Protein AF-A0A3D4XEK5-F1 (afdb_monomer_lite)

Sequence (107 aa):
DKESEYRLFRTALGRTFYERLIRDEGRDVMEERQYLDIDGTKSVVENGMTHVVATGGGSYDLPFVCGEDVRIIIKNYISYHKETGQAYVADFRLAGFEGEEAGYDAI

Foldseek 3Di:
DLQKDWDWDDPDPPGDIDIDIDGNPPWDKDKDKAFDQFDVVPWDDDPQKIWGAGPVGDTDIGNHDDDRRKIWIKIFTWDADPVPRDIDRPDIDGQAMDHPRRPDDRD

Radius of gyration: 16.8 Å; chains: 1; bounding box: 36×30×40 Å

pLDDT: mean 84.84, std 12.62, range [38.53, 96.75]

Structure (mmCIF, N/CA/C/O backbone):
data_AF-A0A3D4XEK5-F1
#
_entry.id   AF-A0A3D4XEK5-F1
#
loop_
_atom_site.group_PDB
_atom_site.id
_atom_site.type_symbol
_atom_site.label_atom_id
_atom_site.label_alt_id
_atom_site.label_comp_id
_atom_site.label_asym_id
_atom_site.label_entity_id
_atom_site.label_seq_id
_atom_site.pdbx_PDB_ins_code
_atom_site.Cartn_x
_atom_site.Cartn_y
_atom_site.Cartn_z
_atom_site.occupancy
_atom_site.B_iso_or_equiv
_atom_site.auth_seq_id
_atom_site.auth_comp_id
_atom_site.auth_asym_id
_atom_site.auth_atom_id
_atom_site.pdbx_PDB_model_num
ATOM 1 N N . ASP A 1 1 ? -5.530 -17.414 3.780 1.00 55.44 1 ASP A N 1
ATOM 2 C CA . ASP A 1 1 ? -6.982 -17.174 3.718 1.00 55.44 1 ASP A CA 1
ATOM 3 C C . ASP A 1 1 ? -7.170 -15.761 3.171 1.00 55.44 1 ASP A C 1
ATOM 5 O O . ASP A 1 1 ? -6.356 -14.909 3.509 1.00 55.44 1 ASP A O 1
ATOM 9 N N . LYS A 1 2 ? -8.115 -15.541 2.249 1.00 63.59 2 LYS A N 1
ATOM 10 C CA . LYS A 1 2 ? -8.276 -14.249 1.545 1.00 63.59 2 LYS A CA 1
ATOM 11 C C . LYS A 1 2 ? -8.726 -13.128 2.486 1.00 63.59 2 LYS A C 1
ATOM 13 O O . LYS A 1 2 ? -8.379 -11.967 2.301 1.00 63.59 2 LYS A O 1
ATOM 18 N N . GLU A 1 3 ? -9.408 -13.515 3.556 1.00 69.44 3 GLU A N 1
ATOM 19 C CA . GLU A 1 3 ? -9.915 -12.619 4.593 1.00 69.44 3 GLU A CA 1
ATOM 20 C C . GLU A 1 3 ? -8.894 -12.358 5.707 1.00 69.44 3 GLU A C 1
ATOM 22 O O . GLU A 1 3 ? -9.234 -11.772 6.736 1.00 69.44 3 GLU A O 1
ATOM 27 N N . SER A 1 4 ? -7.646 -12.817 5.543 1.00 69.31 4 SER A N 1
ATOM 28 C CA . SER A 1 4 ? -6.617 -12.739 6.579 1.00 69.31 4 SER A CA 1
ATOM 29 C C . SER A 1 4 ? -5.315 -12.121 6.082 1.00 69.31 4 SER A C 1
ATOM 31 O O . SER A 1 4 ? -4.813 -12.497 5.026 1.00 69.31 4 SER A O 1
ATOM 33 N N . GLU A 1 5 ? -4.718 -11.249 6.889 1.00 76.25 5 GLU A N 1
ATOM 34 C CA . GLU A 1 5 ? -3.390 -10.680 6.646 1.00 76.25 5 GLU A CA 1
ATOM 35 C C . GLU A 1 5 ? -2.387 -11.215 7.666 1.00 76.25 5 GLU A C 1
ATOM 37 O O . GLU A 1 5 ? -2.658 -11.189 8.869 1.00 76.25 5 GLU A O 1
ATOM 42 N N . TYR A 1 6 ? -1.210 -11.625 7.187 1.00 78.38 6 TYR A N 1
ATOM 43 C CA . TYR A 1 6 ? -0.029 -11.851 8.014 1.00 78.38 6 TYR A CA 1
ATOM 44 C C . TYR A 1 6 ? 0.959 -10.696 7.843 1.00 78.38 6 TYR A C 1
ATOM 46 O O . TYR A 1 6 ? 1.402 -10.412 6.731 1.00 78.38 6 TYR A O 1
ATOM 54 N N . ARG A 1 7 ? 1.340 -10.060 8.951 1.00 80.00 7 ARG A N 1
ATOM 55 C CA . ARG A 1 7 ? 2.285 -8.943 8.968 1.00 80.00 7 ARG A CA 1
ATOM 56 C C . ARG A 1 7 ? 3.463 -9.268 9.871 1.00 80.00 7 ARG A C 1
ATOM 58 O O . ARG A 1 7 ? 3.267 -9.478 11.064 1.00 80.00 7 ARG A O 1
ATOM 65 N N . LEU A 1 8 ? 4.678 -9.229 9.323 1.00 80.31 8 LEU A N 1
ATOM 66 C CA . LEU A 1 8 ? 5.933 -9.299 10.074 1.00 80.31 8 LEU A CA 1
ATOM 67 C C . LEU A 1 8 ? 6.611 -7.928 10.029 1.00 80.31 8 LEU A C 1
ATOM 69 O O . LEU A 1 8 ? 6.972 -7.442 8.961 1.00 80.31 8 LEU A O 1
ATOM 73 N N . PHE A 1 9 ? 6.769 -7.276 11.175 1.00 82.19 9 PHE A N 1
ATOM 74 C CA . PHE A 1 9 ? 7.303 -5.917 11.235 1.00 82.19 9 PHE A CA 1
ATOM 75 C C . PHE A 1 9 ? 8.103 -5.678 12.512 1.00 82.19 9 PHE A C 1
ATOM 77 O O . PHE A 1 9 ? 8.015 -6.426 13.478 1.00 82.19 9 PHE A O 1
ATOM 84 N N . ARG A 1 10 ? 8.889 -4.604 12.541 1.00 82.69 10 ARG A N 1
ATOM 85 C CA . ARG A 1 10 ? 9.523 -4.090 13.761 1.00 82.69 10 A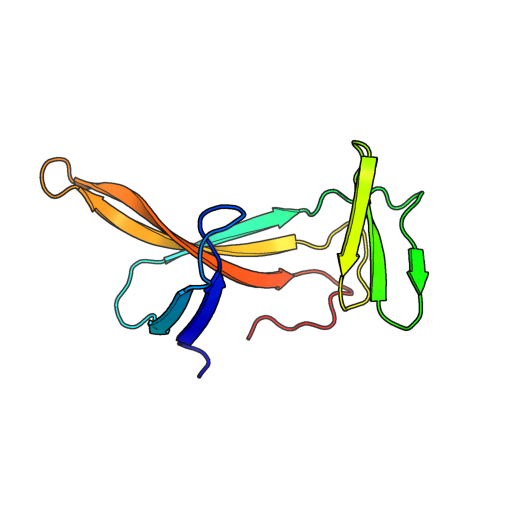RG A CA 1
ATOM 86 C C . ARG A 1 10 ? 9.252 -2.598 13.850 1.00 82.69 10 ARG A C 1
ATOM 88 O O . ARG A 1 10 ? 9.284 -1.908 12.837 1.00 82.69 10 ARG A O 1
ATOM 95 N N . THR A 1 11 ? 8.983 -2.102 15.049 1.00 76.56 11 THR A N 1
ATOM 96 C CA . THR A 1 11 ? 8.607 -0.695 15.262 1.00 76.56 11 THR A CA 1
ATOM 97 C C . THR A 1 11 ? 9.788 0.265 15.149 1.00 76.56 11 THR A C 1
ATOM 99 O O . THR A 1 11 ? 9.607 1.422 14.791 1.00 76.56 11 THR A O 1
ATOM 102 N N . ALA A 1 12 ? 11.001 -0.206 15.441 1.00 80.62 12 ALA A N 1
ATOM 103 C CA . ALA A 1 12 ? 12.229 0.566 15.313 1.00 80.62 12 ALA A CA 1
ATOM 104 C C . ALA A 1 12 ? 13.420 -0.347 14.993 1.00 80.62 12 ALA A C 1
ATOM 106 O O . ALA A 1 12 ? 13.412 -1.546 15.298 1.00 80.62 12 ALA A O 1
ATOM 107 N N . LEU A 1 13 ? 14.469 0.235 14.408 1.00 81.25 13 LEU A N 1
ATOM 108 C CA . LEU A 1 13 ? 15.755 -0.439 14.239 1.00 81.25 13 LEU A CA 1
ATOM 109 C C . LEU A 1 13 ? 16.286 -0.870 15.618 1.00 81.25 13 LEU A C 1
ATOM 111 O O . LEU A 1 13 ? 16.327 -0.073 16.551 1.00 81.25 13 LEU A O 1
ATOM 115 N N . GLY A 1 14 ? 16.642 -2.149 15.757 1.00 82.44 14 GLY A N 1
ATOM 116 C CA . GLY A 1 14 ? 17.104 -2.737 17.023 1.00 82.44 14 GLY A CA 1
ATOM 117 C C . GLY A 1 14 ? 16.008 -3.334 17.917 1.00 82.44 14 GLY A C 1
ATOM 118 O O . GLY A 1 14 ? 16.325 -3.893 18.963 1.00 82.44 14 GLY A O 1
ATOM 119 N N . ARG A 1 15 ? 14.729 -3.263 17.524 1.00 84.25 15 ARG A N 1
ATOM 120 C CA . ARG A 1 15 ? 13.648 -4.018 18.182 1.00 84.25 15 ARG A CA 1
ATOM 121 C C . ARG A 1 15 ? 13.464 -5.387 17.529 1.00 84.25 15 ARG A C 1
ATOM 123 O O . ARG A 1 15 ? 13.710 -5.545 16.331 1.00 84.25 15 ARG A O 1
ATOM 130 N N . THR A 1 16 ? 13.013 -6.356 18.324 1.00 90.62 16 THR A N 1
ATOM 131 C CA . THR A 1 16 ? 12.600 -7.677 17.838 1.00 90.62 16 THR A CA 1
ATOM 132 C C . THR A 1 16 ? 11.458 -7.530 16.837 1.00 90.62 16 THR A C 1
ATOM 134 O O . THR A 1 16 ? 10.660 -6.594 16.924 1.00 90.62 16 THR A O 1
ATOM 137 N N . PHE A 1 17 ? 11.395 -8.447 15.877 1.00 86.50 17 PHE A N 1
ATOM 138 C CA . PHE A 1 17 ? 10.247 -8.553 14.992 1.00 86.50 17 PHE A CA 1
ATOM 139 C C . PHE A 1 17 ? 9.002 -8.982 15.771 1.00 86.50 17 PHE A C 1
ATOM 141 O O . PHE A 1 17 ? 9.073 -9.768 16.714 1.00 86.50 17 PHE A O 1
ATOM 148 N N . TYR A 1 18 ? 7.868 -8.461 15.335 1.00 83.50 18 TYR A N 1
ATOM 149 C CA . TYR A 1 18 ? 6.539 -8.832 15.768 1.00 83.50 18 TYR A CA 1
ATOM 150 C C . TYR A 1 18 ? 5.802 -9.377 14.560 1.00 83.50 18 TYR A C 1
ATOM 152 O O . TYR A 1 18 ? 5.862 -8.794 13.474 1.00 83.50 18 TYR A O 1
ATOM 160 N N . GLU A 1 19 ? 5.102 -10.480 14.765 1.00 85.44 19 GLU A N 1
ATOM 161 C CA . GLU A 1 19 ? 4.152 -10.989 13.795 1.00 85.44 19 GLU A CA 1
ATOM 162 C C . GLU A 1 19 ? 2.723 -10.738 14.263 1.00 85.44 19 GLU A C 1
ATOM 164 O O . GLU A 1 19 ? 2.434 -10.682 15.462 1.00 85.44 19 GLU A O 1
ATOM 169 N N . ARG A 1 20 ? 1.818 -10.576 13.304 1.00 81.94 20 ARG A N 1
ATOM 170 C CA . ARG A 1 20 ? 0.389 -10.431 13.555 1.00 81.94 20 ARG A CA 1
ATOM 171 C C . ARG A 1 20 ? -0.388 -11.112 12.438 1.00 81.94 20 ARG A C 1
ATOM 173 O O . ARG A 1 20 ? -0.091 -10.884 11.271 1.00 81.94 20 ARG A O 1
ATOM 180 N N . LEU A 1 21 ? -1.395 -11.900 12.811 1.00 82.12 21 LEU A N 1
ATOM 181 C CA . LEU A 1 21 ? -2.402 -12.454 11.907 1.00 82.12 21 LEU A CA 1
ATOM 182 C C . LEU A 1 21 ? -3.761 -11.847 12.271 1.00 82.12 21 LEU A C 1
ATOM 184 O O . LEU A 1 21 ? -4.183 -11.953 13.423 1.00 82.12 21 LE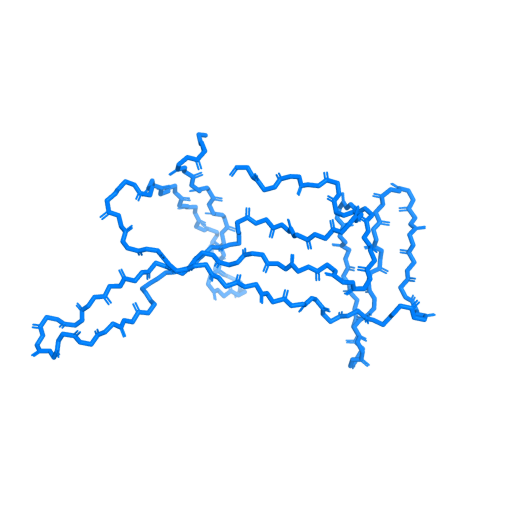U A O 1
ATOM 188 N N . ILE A 1 22 ? -4.437 -11.205 11.321 1.00 77.62 22 ILE A N 1
ATOM 189 C CA . ILE A 1 22 ? -5.747 -10.571 11.550 1.00 77.62 22 ILE A CA 1
ATOM 190 C C . ILE A 1 22 ? -6.732 -11.054 10.501 1.00 77.62 22 ILE A C 1
ATOM 192 O O . ILE A 1 22 ? -6.356 -11.167 9.339 1.00 77.62 22 ILE A O 1
ATOM 196 N N . ARG A 1 23 ? -7.984 -11.280 10.906 1.00 79.12 23 ARG A N 1
ATOM 197 C CA . ARG A 1 23 ? -9.113 -11.500 9.997 1.00 79.12 23 ARG A CA 1
ATOM 198 C C . ARG A 1 23 ? -9.969 -10.245 9.858 1.00 79.12 23 ARG A C 1
ATOM 200 O O . ARG A 1 23 ? -10.093 -9.468 10.804 1.00 79.12 23 ARG A O 1
ATOM 207 N N . ASP A 1 24 ? -10.568 -10.057 8.693 1.00 72.62 24 ASP A N 1
ATOM 208 C CA . ASP A 1 24 ? -11.324 -8.843 8.358 1.00 72.62 24 ASP A CA 1
ATOM 209 C C . ASP A 1 24 ? -12.804 -8.866 8.731 1.00 72.62 24 ASP A C 1
ATOM 211 O O . ASP A 1 24 ? -13.488 -7.859 8.568 1.00 72.62 24 ASP A O 1
ATOM 215 N N . GLU A 1 25 ? -13.286 -9.977 9.281 1.00 78.31 25 GLU A N 1
ATOM 216 C CA . GLU A 1 25 ? -14.698 -10.197 9.584 1.00 78.31 25 GLU A CA 1
ATOM 217 C C . GLU A 1 25 ? -15.314 -9.049 10.412 1.00 78.31 25 GLU A C 1
ATOM 219 O O . GLU A 1 25 ? -14.950 -8.814 11.566 1.00 78.31 25 GLU A O 1
ATOM 224 N N . GLY A 1 26 ? -16.276 -8.340 9.808 1.00 75.19 26 GLY A N 1
ATOM 225 C CA . GLY A 1 26 ? -17.114 -7.340 10.477 1.00 75.19 26 GLY A CA 1
ATOM 226 C C . GLY A 1 26 ? -16.463 -5.978 10.744 1.00 75.19 26 GLY A C 1
ATOM 227 O O . GLY A 1 26 ? -16.991 -5.226 11.562 1.00 75.19 26 GLY A O 1
ATOM 228 N N . ARG A 1 27 ? -15.334 -5.652 10.100 1.00 82.81 27 ARG A N 1
ATOM 229 C CA . ARG A 1 27 ? -14.689 -4.332 10.219 1.00 82.81 27 ARG A CA 1
ATOM 230 C C . ARG A 1 27 ? -15.080 -3.411 9.065 1.00 82.81 27 ARG A C 1
ATOM 232 O O . ARG A 1 27 ? -15.142 -3.851 7.921 1.00 82.81 27 ARG A O 1
ATOM 239 N N . ASP A 1 28 ? -15.269 -2.127 9.362 1.00 89.75 28 ASP A N 1
ATOM 240 C CA . ASP A 1 28 ? -15.446 -1.103 8.332 1.00 89.75 28 ASP A CA 1
ATOM 241 C C . ASP A 1 28 ? -14.104 -0.843 7.641 1.00 89.75 28 ASP A C 1
ATOM 243 O O . ASP A 1 28 ? -13.087 -0.596 8.298 1.00 89.75 28 ASP A O 1
ATOM 247 N N . VAL A 1 29 ? -14.087 -0.921 6.310 1.00 90.25 29 VAL A N 1
ATOM 248 C CA . VAL A 1 29 ? -12.869 -0.790 5.502 1.00 90.25 29 VAL A CA 1
ATOM 249 C C . VAL A 1 29 ? -13.088 0.228 4.393 1.00 90.25 29 VAL A C 1
ATOM 251 O O . VAL A 1 29 ? -14.108 0.212 3.708 1.00 90.25 29 VAL A O 1
ATOM 254 N N . MET A 1 30 ? -12.096 1.091 4.199 1.00 93.31 30 MET A N 1
ATOM 255 C CA . MET A 1 30 ? -12.008 2.013 3.074 1.00 93.31 30 MET A CA 1
ATOM 256 C C . MET A 1 30 ? -10.769 1.678 2.244 1.00 93.31 30 MET A C 1
ATOM 258 O O . MET A 1 30 ? -9.660 1.623 2.775 1.00 93.31 30 MET A O 1
ATOM 262 N N . GLU A 1 31 ? -10.947 1.474 0.942 1.00 93.81 31 GLU A N 1
ATOM 263 C CA . GLU A 1 31 ? -9.834 1.260 0.017 1.00 93.81 31 GLU A CA 1
ATOM 264 C C . GLU A 1 31 ? -9.338 2.574 -0.576 1.00 93.81 31 GLU A C 1
ATOM 266 O O . GLU A 1 31 ? -10.113 3.385 -1.080 1.00 93.81 31 GLU A O 1
ATOM 271 N N . GLU A 1 32 ? -8.025 2.742 -0.566 1.00 95.19 32 GLU A N 1
ATOM 272 C CA . GLU A 1 32 ? -7.317 3.850 -1.186 1.00 95.19 32 GLU A CA 1
ATOM 273 C C . GLU A 1 32 ? -6.338 3.308 -2.233 1.00 95.19 32 GLU A C 1
ATOM 275 O O . GLU A 1 32 ? -5.721 2.261 -2.037 1.00 95.19 32 GLU A O 1
ATOM 280 N N . ARG A 1 33 ? -6.207 4.013 -3.361 1.00 95.31 33 ARG A N 1
ATOM 281 C CA . ARG A 1 33 ? -5.265 3.689 -4.440 1.00 95.31 33 ARG A CA 1
ATOM 282 C C . ARG A 1 33 ? -4.259 4.823 -4.549 1.00 95.31 33 ARG A C 1
ATOM 284 O O . ARG A 1 33 ? -4.661 5.960 -4.787 1.00 95.31 33 ARG A O 1
ATOM 291 N N . GLN A 1 34 ? -2.977 4.517 -4.395 1.00 94.94 34 GLN A N 1
ATOM 292 C CA . GLN A 1 34 ? -1.901 5.503 -4.510 1.00 94.94 34 GLN A CA 1
ATOM 293 C C . GLN A 1 34 ? -0.928 5.098 -5.610 1.00 94.94 34 GLN A C 1
ATOM 295 O O . GLN A 1 34 ? -0.514 3.944 -5.658 1.00 94.94 34 GLN A O 1
ATOM 300 N N . TYR A 1 35 ? -0.556 6.036 -6.479 1.00 93.25 35 TYR A N 1
ATOM 301 C CA . TYR A 1 35 ? 0.488 5.806 -7.478 1.00 93.25 35 TYR A CA 1
ATOM 302 C C . TYR A 1 35 ? 1.846 5.637 -6.805 1.00 93.25 35 TYR A C 1
ATOM 304 O O . TYR A 1 35 ? 2.144 6.313 -5.816 1.00 93.25 35 TYR A O 1
ATOM 312 N N . LEU A 1 36 ? 2.662 4.738 -7.348 1.00 91.62 36 LEU A N 1
ATOM 313 C CA . LEU A 1 36 ? 4.059 4.649 -6.952 1.00 91.62 36 LEU A CA 1
ATOM 314 C C . LEU A 1 36 ? 4.853 5.808 -7.565 1.00 91.62 36 LEU A C 1
ATOM 316 O O . LEU A 1 36 ? 4.608 6.221 -8.694 1.00 91.62 36 LEU A O 1
ATOM 320 N N . ASP A 1 37 ? 5.824 6.322 -6.814 1.00 92.25 37 ASP A N 1
ATOM 321 C CA . ASP A 1 37 ? 6.784 7.292 -7.336 1.00 92.25 37 ASP A CA 1
ATOM 322 C C . ASP A 1 37 ? 7.816 6.550 -8.197 1.00 92.25 37 ASP A C 1
ATOM 324 O O . ASP A 1 37 ? 8.687 5.847 -7.668 1.00 92.25 37 ASP A O 1
ATOM 328 N N . ILE A 1 38 ? 7.658 6.657 -9.517 1.00 92.25 38 ILE A N 1
ATOM 329 C CA . ILE A 1 38 ? 8.468 5.983 -10.534 1.00 92.25 38 ILE A CA 1
ATOM 330 C C . ILE A 1 38 ? 8.962 7.030 -11.534 1.00 92.25 38 ILE A C 1
ATOM 332 O O . ILE A 1 38 ? 8.176 7.738 -12.157 1.00 92.25 38 ILE A O 1
ATOM 336 N N . ASP A 1 39 ? 10.276 7.097 -11.725 1.00 92.50 39 ASP A N 1
ATOM 337 C CA . ASP A 1 39 ? 10.910 7.770 -12.855 1.00 92.50 39 ASP A CA 1
ATOM 338 C C . ASP A 1 39 ? 11.088 6.745 -13.984 1.00 92.50 39 ASP A C 1
ATOM 340 O O . ASP A 1 39 ? 12.063 5.980 -13.991 1.00 92.50 39 ASP A O 1
ATOM 344 N N . GLY A 1 40 ? 10.152 6.680 -14.936 1.00 86.62 40 GLY A N 1
ATOM 345 C CA . GLY A 1 40 ? 10.220 5.707 -16.031 1.00 86.62 40 GLY A CA 1
ATOM 346 C C . GLY A 1 40 ? 11.306 5.996 -17.063 1.00 86.62 40 GLY A C 1
ATOM 347 O O . GLY A 1 40 ? 11.544 5.170 -17.939 1.00 86.62 40 GLY A O 1
ATOM 348 N N . THR A 1 41 ? 12.041 7.110 -16.945 1.00 90.69 41 THR A N 1
ATOM 349 C CA . THR A 1 41 ? 13.250 7.326 -17.758 1.00 90.69 41 THR A CA 1
ATOM 350 C C . THR A 1 41 ? 14.477 6.608 -17.195 1.00 90.69 41 THR A C 1
ATOM 352 O O . THR A 1 41 ? 15.445 6.388 -17.925 1.00 90.69 41 THR A O 1
ATOM 355 N N . LYS A 1 42 ? 14.453 6.252 -15.903 1.00 91.38 42 LYS A N 1
ATOM 356 C CA . LYS A 1 42 ? 15.577 5.621 -15.191 1.00 91.38 42 LYS A CA 1
ATOM 357 C C . LYS A 1 42 ? 15.274 4.223 -14.668 1.00 91.38 42 LYS A C 1
ATOM 359 O O . LYS A 1 42 ? 16.209 3.474 -14.398 1.00 91.38 42 LYS A O 1
ATOM 364 N N . SER A 1 43 ? 14.001 3.893 -14.487 1.00 90.62 43 SER A N 1
ATOM 365 C CA . SER A 1 43 ? 13.570 2.580 -14.012 1.00 90.62 43 SER A CA 1
ATOM 366 C C . SER A 1 43 ? 13.728 1.537 -15.119 1.00 90.62 43 SER A C 1
ATOM 368 O O . SER A 1 43 ? 13.501 1.831 -16.292 1.00 90.62 43 SER A O 1
ATOM 370 N N . VAL A 1 44 ? 14.138 0.321 -14.757 1.00 93.12 44 VAL A N 1
ATOM 371 C CA . VAL A 1 44 ? 14.423 -0.754 -15.719 1.00 93.12 44 VAL A CA 1
ATOM 372 C C . VAL A 1 44 ? 13.755 -2.056 -15.310 1.00 93.12 44 VAL A C 1
ATOM 374 O O . VAL A 1 44 ? 13.623 -2.362 -14.127 1.00 93.12 44 VAL A O 1
ATOM 377 N N . VAL A 1 45 ? 13.353 -2.841 -16.305 1.00 90.69 45 VAL A N 1
ATOM 378 C CA . VAL A 1 45 ? 12.832 -4.193 -16.100 1.00 90.69 45 VAL A CA 1
ATOM 379 C C . VAL A 1 45 ? 13.948 -5.190 -16.379 1.00 90.69 45 VAL A C 1
ATOM 381 O O . VAL A 1 45 ? 14.454 -5.266 -17.499 1.00 90.69 45 VAL A O 1
ATOM 384 N N . GLU A 1 46 ? 14.314 -5.982 -15.375 1.00 88.69 46 GLU A N 1
ATOM 385 C CA . GLU A 1 46 ? 15.342 -7.015 -15.482 1.00 88.69 46 GLU A CA 1
ATOM 386 C C . GLU A 1 46 ? 14.875 -8.300 -14.793 1.00 88.69 46 GLU A C 1
ATOM 388 O O . GLU A 1 46 ? 14.374 -8.286 -13.672 1.00 88.69 46 GLU A O 1
ATOM 393 N N . ASN A 1 47 ? 15.040 -9.444 -15.465 1.00 87.94 47 ASN A N 1
ATOM 394 C CA . ASN A 1 47 ? 14.694 -10.769 -14.928 1.00 87.94 47 ASN A CA 1
ATOM 395 C C . ASN A 1 47 ? 13.246 -10.895 -14.397 1.00 87.94 47 ASN A C 1
ATOM 397 O O . ASN A 1 47 ? 13.000 -11.621 -13.437 1.00 87.94 47 ASN A O 1
ATOM 401 N N . GLY A 1 48 ? 12.282 -10.201 -15.017 1.00 85.75 48 GLY A N 1
ATOM 402 C CA . GLY A 1 48 ? 10.871 -10.229 -14.604 1.00 85.75 48 GLY A CA 1
ATOM 403 C C . GLY A 1 48 ? 10.547 -9.393 -13.359 1.00 85.75 48 GLY A C 1
ATOM 404 O O . GLY A 1 48 ? 9.441 -9.491 -12.835 1.00 85.75 48 GLY A O 1
ATOM 405 N N . MET A 1 49 ? 11.493 -8.575 -12.897 1.00 88.56 49 MET A N 1
ATOM 406 C CA . MET A 1 49 ? 11.334 -7.620 -11.802 1.00 88.56 49 MET A CA 1
ATOM 407 C C . MET A 1 49 ? 11.516 -6.198 -12.329 1.00 88.56 49 MET A C 1
ATOM 409 O O . MET A 1 49 ? 12.222 -5.984 -13.317 1.00 88.56 49 MET A O 1
ATOM 413 N N . THR A 1 50 ? 10.913 -5.225 -11.652 1.00 91.12 50 THR A N 1
ATOM 414 C CA . THR A 1 50 ? 11.102 -3.804 -11.970 1.00 91.12 50 THR A CA 1
ATOM 415 C C . THR A 1 50 ? 12.031 -3.182 -10.941 1.00 91.12 50 THR A C 1
ATOM 417 O O . THR A 1 50 ? 11.682 -3.097 -9.764 1.00 91.12 50 THR A O 1
ATOM 420 N N . HIS A 1 51 ? 13.204 -2.731 -11.380 1.00 94.19 51 HIS A N 1
ATOM 421 C CA . HIS A 1 51 ? 14.071 -1.873 -10.585 1.00 94.19 51 HIS A CA 1
ATOM 422 C C . HIS A 1 51 ? 13.597 -0.431 -10.743 1.00 94.19 51 HIS A C 1
ATOM 424 O O . HIS A 1 51 ? 13.767 0.182 -11.801 1.00 94.19 51 HIS A O 1
ATOM 430 N N . VAL A 1 52 ? 12.974 0.102 -9.698 1.00 93.88 52 VAL A N 1
ATOM 431 C CA . VAL A 1 52 ? 12.393 1.439 -9.706 1.00 93.88 52 VAL A CA 1
ATOM 432 C C . VAL A 1 52 ? 13.388 2.455 -9.172 1.00 93.88 52 VAL A C 1
ATOM 434 O O . VAL A 1 52 ? 13.983 2.272 -8.110 1.00 93.88 52 VAL A O 1
ATOM 437 N N . VAL A 1 53 ? 13.492 3.578 -9.874 1.00 94.94 53 VAL A N 1
ATOM 438 C CA . VAL A 1 53 ? 14.111 4.805 -9.374 1.00 94.94 53 VAL A CA 1
ATOM 439 C C . VAL A 1 53 ? 13.000 5.809 -9.088 1.00 94.94 53 VAL A C 1
ATOM 441 O O . VAL A 1 53 ? 12.195 6.096 -9.966 1.00 94.94 53 VAL A O 1
ATOM 444 N N . ALA A 1 54 ? 12.947 6.342 -7.870 1.00 93.81 54 ALA A N 1
ATOM 445 C CA . ALA A 1 54 ? 11.974 7.370 -7.497 1.00 93.81 54 ALA A CA 1
ATOM 446 C C . ALA A 1 54 ? 12.330 8.726 -8.139 1.00 93.81 54 ALA A C 1
ATOM 448 O O . ALA A 1 54 ? 13.515 9.028 -8.329 1.00 93.81 54 ALA A O 1
ATOM 449 N N . THR A 1 55 ? 11.344 9.587 -8.423 1.00 91.94 55 THR A N 1
ATOM 450 C CA . THR A 1 55 ? 11.595 10.899 -9.061 1.00 91.94 55 THR A CA 1
ATOM 451 C C . THR A 1 55 ? 12.486 11.810 -8.210 1.00 91.94 55 THR A C 1
ATOM 453 O O . THR A 1 55 ? 13.311 12.555 -8.745 1.00 91.94 55 THR A O 1
ATOM 456 N N . GLY A 1 56 ? 12.389 11.703 -6.880 1.00 90.00 56 GLY A N 1
ATOM 457 C CA . GLY A 1 56 ? 13.252 12.399 -5.917 1.00 90.00 56 GLY A CA 1
ATOM 458 C C . GLY A 1 56 ? 14.630 11.759 -5.685 1.00 90.00 56 GLY A C 1
ATOM 459 O O . GLY A 1 56 ? 15.434 12.305 -4.927 1.00 90.00 56 GLY A O 1
ATOM 460 N N . GLY A 1 57 ? 14.919 10.624 -6.328 1.00 85.00 57 GLY A N 1
ATOM 461 C CA . GLY A 1 57 ? 16.096 9.793 -6.074 1.00 85.00 57 GLY A CA 1
ATOM 462 C C . GLY A 1 57 ? 15.865 8.714 -5.008 1.00 85.00 57 GLY A C 1
ATOM 463 O O . GLY A 1 57 ? 14.891 8.734 -4.261 1.00 85.00 57 GLY A O 1
ATOM 464 N N . GLY A 1 58 ? 16.788 7.750 -4.943 1.00 92.12 58 GLY A N 1
ATOM 465 C CA . GLY A 1 58 ? 16.580 6.479 -4.239 1.00 92.12 58 GLY A CA 1
ATOM 466 C C . GLY A 1 58 ? 15.976 5.417 -5.159 1.00 92.12 58 GLY A C 1
ATOM 467 O O . GLY A 1 58 ? 15.411 5.738 -6.206 1.00 92.12 58 GLY A O 1
ATOM 468 N N . SER A 1 59 ? 16.142 4.148 -4.796 1.00 93.06 59 SER A N 1
ATOM 469 C CA . SER A 1 59 ? 15.661 3.028 -5.600 1.00 93.06 59 SER A CA 1
ATOM 470 C C . SER A 1 59 ? 15.126 1.885 -4.749 1.00 93.06 59 SER A C 1
ATOM 472 O O . SER A 1 59 ? 15.479 1.740 -3.574 1.00 93.06 59 SER A O 1
ATOM 474 N N . TYR A 1 60 ? 14.237 1.103 -5.350 1.00 91.62 60 TYR A N 1
ATOM 475 C CA . TYR A 1 60 ? 13.631 -0.082 -4.758 1.00 91.62 60 TYR A CA 1
ATOM 476 C C . TYR A 1 60 ? 13.255 -1.091 -5.845 1.00 91.62 60 TYR A C 1
ATOM 478 O O . TYR A 1 60 ? 13.027 -0.724 -6.994 1.00 91.62 60 TYR A O 1
ATOM 486 N N . ASP A 1 61 ? 13.179 -2.365 -5.470 1.00 91.19 61 ASP A N 1
ATOM 487 C CA . ASP A 1 61 ? 12.804 -3.445 -6.380 1.00 91.19 61 ASP A CA 1
ATOM 488 C C . ASP A 1 61 ? 11.340 -3.834 -6.177 1.00 91.19 61 ASP A C 1
ATOM 490 O O . ASP A 1 61 ? 10.883 -4.030 -5.045 1.00 91.19 61 ASP A O 1
ATOM 494 N N . LEU A 1 62 ? 10.618 -3.997 -7.282 1.00 89.75 62 LEU A N 1
ATOM 495 C CA . LEU A 1 62 ? 9.304 -4.621 -7.308 1.00 89.75 62 LEU A CA 1
ATOM 496 C C . LEU A 1 62 ? 9.431 -6.039 -7.879 1.00 89.75 62 LEU A C 1
ATOM 498 O O . LEU A 1 62 ? 10.016 -6.218 -8.950 1.00 89.75 62 LEU A O 1
ATOM 502 N N . PRO A 1 63 ? 8.866 -7.061 -7.209 1.00 88.25 63 PRO A N 1
ATOM 503 C CA . PRO A 1 63 ? 9.012 -8.465 -7.600 1.00 88.25 63 PRO A CA 1
ATOM 504 C C . PRO A 1 63 ? 8.136 -8.856 -8.806 1.00 88.25 63 PRO A C 1
ATOM 506 O O . PRO A 1 63 ? 7.779 -10.020 -8.967 1.00 88.25 63 PRO A O 1
ATOM 509 N N . PHE A 1 64 ? 7.743 -7.881 -9.622 1.00 88.06 64 PHE A N 1
ATOM 510 C CA . PHE A 1 64 ? 6.932 -8.033 -10.821 1.00 88.06 64 PHE A CA 1
ATOM 511 C C . PHE A 1 64 ? 7.276 -6.917 -11.815 1.00 88.06 64 PHE A C 1
ATOM 513 O O . PHE A 1 64 ? 7.841 -5.881 -11.451 1.00 88.06 64 PHE A O 1
ATOM 520 N N . VAL A 1 65 ? 6.926 -7.137 -13.078 1.00 88.62 65 VAL A N 1
ATOM 521 C CA . VAL A 1 65 ? 7.011 -6.124 -14.135 1.00 88.62 65 VAL A CA 1
ATOM 522 C C . VAL A 1 65 ? 5.878 -5.116 -13.949 1.00 88.62 65 VAL A C 1
ATOM 524 O O . VAL A 1 65 ? 4.748 -5.521 -13.695 1.00 88.62 65 VAL A O 1
ATOM 527 N N . CYS A 1 66 ? 6.161 -3.819 -14.037 1.00 85.75 66 CYS A N 1
ATOM 528 C CA . CYS A 1 66 ? 5.129 -2.788 -14.024 1.00 85.75 66 CYS A CA 1
ATOM 529 C C . CYS A 1 66 ? 5.553 -1.526 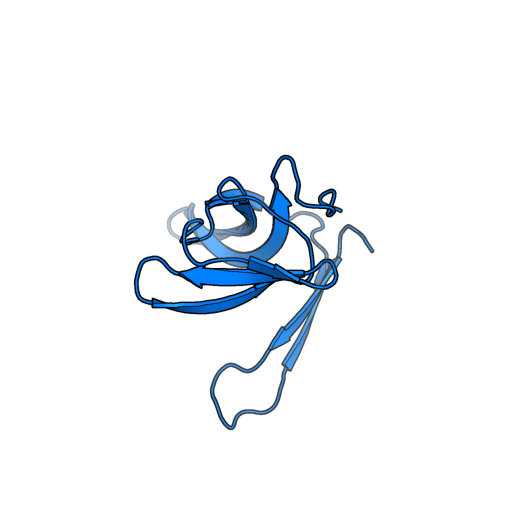-14.782 1.00 85.75 66 CYS A C 1
ATOM 531 O O . CYS A 1 66 ? 6.729 -1.161 -14.793 1.00 85.75 66 CYS A O 1
ATOM 533 N N . GLY A 1 67 ? 4.563 -0.829 -15.342 1.00 83.38 67 GLY A N 1
ATOM 534 C CA . GLY A 1 67 ? 4.708 0.527 -15.871 1.00 83.38 67 GLY A CA 1
ATOM 535 C C . GLY A 1 67 ? 4.482 1.620 -14.817 1.00 83.38 67 GLY A C 1
ATOM 536 O O . GLY A 1 67 ? 4.255 1.336 -13.641 1.00 83.38 67 GLY A O 1
ATOM 537 N N . GLU A 1 68 ? 4.503 2.881 -15.256 1.00 82.69 68 GLU A N 1
ATOM 538 C CA . GLU A 1 68 ? 4.362 4.071 -14.394 1.00 82.69 68 GLU A CA 1
ATOM 539 C C . GLU A 1 68 ? 2.978 4.195 -13.725 1.00 82.69 68 GLU A C 1
ATOM 541 O O . GLU A 1 68 ? 2.859 4.772 -12.648 1.00 82.69 68 GLU A O 1
ATOM 546 N N . ASP A 1 69 ? 1.933 3.606 -14.315 1.00 86.69 69 ASP A N 1
ATOM 547 C CA . ASP A 1 69 ? 0.549 3.716 -13.825 1.00 86.69 69 ASP A CA 1
ATOM 548 C C . ASP A 1 69 ? 0.200 2.747 -12.684 1.00 86.69 69 ASP A C 1
ATOM 550 O O . ASP A 1 69 ? -0.963 2.667 -12.257 1.00 86.69 69 ASP A O 1
ATOM 554 N N . VAL A 1 70 ? 1.188 1.993 -12.192 1.00 91.25 70 VAL A N 1
ATOM 555 C CA . VAL A 1 70 ? 0.987 1.059 -11.088 1.00 91.25 70 VAL A CA 1
ATOM 556 C C . VAL A 1 70 ? 0.613 1.803 -9.808 1.00 91.25 70 VAL A C 1
ATOM 558 O O . VAL A 1 70 ? 1.223 2.795 -9.396 1.00 91.25 70 VAL A O 1
ATOM 561 N N . ARG A 1 71 ? -0.416 1.283 -9.149 1.00 92.75 71 ARG A N 1
ATOM 562 C CA . ARG A 1 71 ? -0.937 1.787 -7.888 1.00 92.75 71 ARG A CA 1
ATOM 563 C C . ARG A 1 71 ? -0.822 0.725 -6.820 1.00 92.75 71 ARG A C 1
ATOM 565 O O . ARG A 1 71 ? -1.052 -0.449 -7.082 1.00 92.75 71 ARG A O 1
ATOM 572 N N . ILE A 1 72 ? -0.523 1.140 -5.600 1.00 92.38 72 ILE A N 1
ATOM 573 C CA . ILE A 1 72 ? -0.683 0.296 -4.424 1.00 92.38 72 ILE A CA 1
ATOM 574 C C . ILE A 1 72 ? -2.101 0.448 -3.875 1.00 92.38 72 ILE A C 1
ATOM 576 O O . ILE A 1 72 ? -2.631 1.559 -3.781 1.00 92.38 72 ILE A O 1
ATOM 580 N N . ILE A 1 73 ? 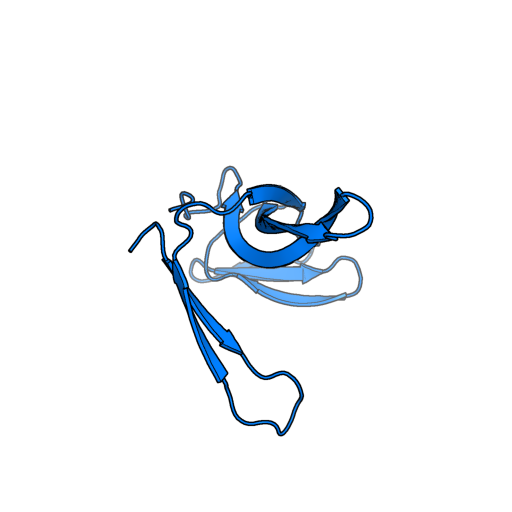-2.718 -0.676 -3.519 1.00 92.81 73 ILE A N 1
ATOM 581 C CA . ILE A 1 73 ? -4.029 -0.718 -2.874 1.00 92.81 73 ILE A CA 1
ATOM 582 C C . ILE A 1 73 ? -3.806 -0.756 -1.366 1.00 92.81 73 ILE A C 1
ATOM 584 O O . ILE A 1 73 ? -3.188 -1.685 -0.838 1.00 92.81 73 ILE A O 1
ATOM 588 N N . ILE A 1 74 ? -4.339 0.235 -0.662 1.00 92.81 74 ILE A N 1
ATOM 589 C CA . ILE A 1 74 ? -4.272 0.347 0.791 1.00 92.81 74 ILE A CA 1
ATOM 590 C C . ILE A 1 74 ? -5.677 0.129 1.350 1.00 92.81 74 ILE A C 1
ATOM 592 O O . ILE A 1 74 ? -6.603 0.877 1.045 1.00 92.81 74 ILE A O 1
ATOM 596 N N . LYS A 1 75 ? -5.842 -0.897 2.187 1.00 91.69 75 LYS A N 1
ATOM 597 C CA . LYS A 1 75 ? -7.071 -1.118 2.961 1.00 91.69 75 LYS A CA 1
ATOM 598 C C . LYS A 1 75 ? -6.919 -0.433 4.313 1.00 91.69 75 LYS A C 1
ATOM 600 O O . LYS A 1 75 ? -6.114 -0.867 5.136 1.00 91.69 75 LYS A O 1
ATOM 605 N N . ASN A 1 76 ? -7.687 0.628 4.527 1.00 93.06 76 ASN A N 1
ATOM 606 C CA . ASN A 1 76 ? -7.749 1.378 5.775 1.00 93.06 76 ASN A CA 1
ATOM 607 C C . ASN A 1 76 ? -8.908 0.855 6.629 1.00 93.06 76 ASN A C 1
ATOM 609 O O . ASN A 1 76 ? -10.066 0.938 6.223 1.00 93.06 76 ASN A O 1
ATOM 613 N N . TYR A 1 77 ? -8.607 0.334 7.817 1.00 91.94 77 TYR A N 1
ATOM 614 C CA . TYR A 1 77 ? -9.616 -0.127 8.768 1.00 91.94 77 TYR A CA 1
ATOM 615 C C . TYR A 1 77 ? -10.107 1.045 9.601 1.00 91.94 77 TYR A C 1
ATOM 617 O O . TYR A 1 77 ? -9.328 1.694 10.307 1.00 91.94 77 TYR A O 1
ATOM 625 N N . ILE A 1 78 ? -11.406 1.299 9.528 1.00 94.31 78 ILE A N 1
ATOM 626 C CA . ILE A 1 78 ? -12.040 2.435 10.173 1.00 94.31 78 ILE A CA 1
ATOM 627 C C . ILE A 1 78 ? -12.562 2.025 11.546 1.00 94.31 78 ILE A C 1
ATOM 629 O O . ILE A 1 78 ? -13.164 0.969 11.734 1.00 94.31 78 ILE A O 1
ATOM 633 N N . SER A 1 79 ? -12.309 2.884 12.524 1.00 94.56 79 SER A N 1
ATOM 634 C CA . SER A 1 79 ? -12.919 2.833 13.847 1.00 94.56 79 SER A CA 1
ATOM 635 C C . SER A 1 79 ? -13.480 4.210 14.183 1.00 94.56 79 SER A C 1
ATOM 637 O O . SER A 1 79 ? -13.225 5.190 13.482 1.00 94.56 79 SER A O 1
ATOM 639 N N . TYR A 1 80 ? -14.247 4.291 15.264 1.00 95.94 80 TYR A N 1
ATOM 640 C CA . TYR A 1 80 ? -14.951 5.502 15.658 1.00 95.94 80 TYR A CA 1
ATOM 641 C C . TYR A 1 80 ? -14.638 5.859 17.105 1.00 95.94 80 TYR A C 1
ATOM 643 O O . TYR A 1 80 ? -14.671 5.011 18.002 1.00 95.94 80 TYR A O 1
ATOM 651 N N . HIS A 1 81 ? -14.351 7.134 17.353 1.00 96.12 81 HIS A N 1
ATOM 652 C CA . HIS A 1 81 ? -14.244 7.639 18.716 1.00 96.12 81 HIS A CA 1
ATOM 653 C C . HIS A 1 81 ? -15.611 7.558 19.402 1.00 96.12 81 HIS A C 1
ATOM 655 O O . HIS A 1 81 ? -16.577 8.151 18.932 1.00 96.12 81 HIS A O 1
ATOM 661 N N . LYS A 1 82 ? -15.696 6.858 20.540 1.00 95.62 82 LYS A N 1
ATOM 662 C CA . LYS A 1 82 ? -16.970 6.642 21.256 1.00 95.62 82 LYS A CA 1
ATOM 663 C C . LYS A 1 82 ? -17.666 7.938 21.678 1.00 95.62 82 LYS A C 1
ATOM 665 O O . LYS A 1 82 ? -18.886 7.971 21.747 1.00 95.62 82 LYS A O 1
ATOM 670 N N . GLU A 1 83 ? -16.890 8.973 21.983 1.00 96.69 83 GLU A N 1
ATOM 671 C CA . GLU A 1 83 ? -17.404 10.243 22.507 1.00 96.69 83 GLU A CA 1
ATOM 672 C C . GLU A 1 83 ? -17.910 11.176 21.403 1.00 96.69 83 GLU A C 1
ATOM 674 O O . GLU A 1 83 ? -18.905 11.867 21.591 1.00 96.69 83 GLU A O 1
ATOM 679 N N . THR A 1 84 ? -17.237 11.197 20.250 1.00 96.62 84 THR A N 1
ATOM 680 C CA . THR A 1 84 ? -17.511 12.164 19.174 1.00 96.62 84 THR A CA 1
ATOM 681 C C . THR A 1 84 ? -18.144 11.536 17.937 1.00 96.62 84 THR A C 1
ATOM 683 O O . THR A 1 84 ? -18.653 12.257 17.083 1.00 96.62 84 THR A O 1
ATOM 686 N N . GLY A 1 85 ? -18.087 10.209 17.800 1.00 95.00 85 GLY A N 1
ATOM 687 C CA . GLY A 1 85 ? -18.498 9.488 16.596 1.00 95.00 85 GLY A CA 1
ATOM 688 C C . GLY A 1 85 ? -17.601 9.741 15.379 1.00 95.00 85 GLY A C 1
ATOM 689 O O . GLY A 1 85 ? -17.954 9.337 14.277 1.00 95.00 85 GLY A O 1
ATOM 690 N N . GLN A 1 86 ? -16.458 10.4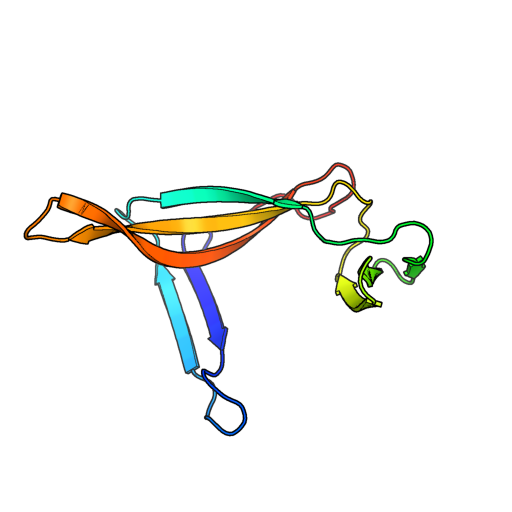15 15.539 1.00 96.75 86 GLN A N 1
ATOM 691 C CA . GLN A 1 86 ? -15.547 10.697 14.429 1.00 96.75 86 GLN A CA 1
ATOM 692 C C . GLN A 1 86 ? -14.808 9.429 13.995 1.00 96.75 86 GLN A C 1
ATOM 694 O O . GLN A 1 86 ? -14.246 8.716 14.832 1.00 96.75 86 GLN A O 1
ATOM 699 N N . ALA A 1 87 ? -14.805 9.182 12.685 1.00 95.38 87 ALA A N 1
ATOM 700 C CA . ALA A 1 87 ? -14.060 8.101 12.057 1.00 95.38 87 ALA A CA 1
ATOM 701 C C . ALA A 1 87 ? -12.552 8.388 12.076 1.00 95.38 87 ALA A C 1
ATOM 703 O O . ALA A 1 87 ? -12.126 9.520 11.839 1.00 95.38 87 ALA A O 1
ATOM 704 N N . TYR A 1 88 ? -11.748 7.355 12.301 1.00 94.31 88 TYR A N 1
ATOM 705 C CA . TYR A 1 88 ? -10.296 7.401 12.161 1.00 94.31 88 TYR A CA 1
ATOM 706 C C . TYR A 1 88 ? -9.769 6.076 11.605 1.00 94.31 88 TYR A C 1
ATOM 708 O O . TYR A 1 88 ? -10.388 5.023 11.777 1.00 94.31 88 TYR A O 1
ATOM 716 N N . VAL A 1 89 ? -8.604 6.128 10.958 1.00 94.12 89 VAL A N 1
ATOM 717 C CA . VAL A 1 89 ? -7.892 4.927 10.511 1.00 94.12 89 VAL A CA 1
ATOM 718 C C . VAL A 1 89 ? -7.234 4.288 11.730 1.00 94.12 89 VAL A C 1
ATOM 720 O O . VAL A 1 89 ? -6.265 4.813 12.277 1.00 94.12 89 VAL A O 1
ATOM 723 N N . ALA A 1 90 ? -7.794 3.174 12.193 1.00 92.00 90 ALA A N 1
ATOM 724 C CA . ALA A 1 90 ? -7.262 2.424 13.326 1.00 92.00 90 ALA A CA 1
ATOM 725 C C . ALA A 1 90 ? -6.092 1.524 12.925 1.00 92.00 90 ALA A C 1
ATOM 727 O O . ALA A 1 90 ? -5.252 1.189 13.759 1.00 92.00 90 ALA A O 1
ATOM 728 N N . ASP A 1 91 ? -6.071 1.105 11.663 1.00 89.50 91 ASP A N 1
ATOM 729 C CA . ASP A 1 91 ? -5.075 0.202 11.109 1.00 89.50 91 ASP A CA 1
ATOM 730 C C . ASP A 1 91 ? -5.069 0.316 9.583 1.00 89.50 91 ASP A C 1
ATOM 732 O O . ASP A 1 91 ? -6.055 0.755 8.988 1.00 89.50 91 ASP A O 1
ATOM 736 N N . PHE A 1 92 ? -3.994 -0.128 8.942 1.00 89.25 92 PHE A N 1
ATOM 737 C CA . PHE A 1 92 ? -3.931 -0.206 7.486 1.00 89.25 92 PHE A CA 1
ATOM 738 C C . PHE A 1 92 ? -3.126 -1.416 7.035 1.00 89.25 92 PHE A C 1
ATOM 740 O O . PHE A 1 92 ? -2.212 -1.870 7.735 1.00 89.25 92 PHE A O 1
ATOM 747 N N . ARG A 1 93 ? -3.416 -1.874 5.816 1.00 86.69 93 ARG A N 1
ATOM 748 C CA . ARG A 1 93 ? -2.611 -2.885 5.137 1.00 86.69 93 ARG A CA 1
ATOM 749 C C . ARG A 1 93 ? -2.439 -2.619 3.656 1.00 86.69 93 ARG A C 1
ATOM 751 O O . ARG A 1 93 ? -3.303 -2.021 3.017 1.00 86.69 93 ARG A O 1
ATOM 758 N N . LEU A 1 94 ? -1.338 -3.134 3.125 1.00 87.12 94 LEU A N 1
ATOM 759 C CA . LEU A 1 94 ? -1.079 -3.179 1.692 1.00 87.12 94 LEU A CA 1
ATOM 760 C C . LEU A 1 94 ? -1.793 -4.415 1.143 1.00 87.12 94 LEU A C 1
ATOM 762 O O . LEU A 1 94 ? -1.432 -5.541 1.476 1.00 87.12 94 LEU A O 1
ATOM 766 N N . ALA A 1 95 ? -2.856 -4.199 0.377 1.00 86.38 95 ALA A N 1
ATOM 767 C CA . ALA A 1 95 ? -3.713 -5.266 -0.132 1.00 86.38 95 ALA A CA 1
ATOM 768 C C . ALA A 1 95 ? -3.229 -5.828 -1.477 1.00 86.38 95 ALA A C 1
ATOM 770 O O . ALA A 1 95 ? -3.624 -6.927 -1.854 1.00 86.38 95 ALA A O 1
ATOM 771 N N . GLY A 1 96 ? -2.375 -5.092 -2.186 1.00 88.00 96 GLY A N 1
ATOM 772 C CA . GLY A 1 96 ? -1.827 -5.504 -3.471 1.00 88.00 96 GLY A CA 1
ATOM 773 C C . GLY A 1 96 ? -1.479 -4.310 -4.345 1.00 88.00 96 GLY A C 1
ATOM 774 O O . GLY A 1 96 ? -1.366 -3.183 -3.856 1.00 88.00 96 GLY A O 1
ATOM 775 N N . PHE A 1 97 ? -1.338 -4.579 -5.637 1.00 88.88 97 PHE A N 1
ATOM 776 C CA . PHE A 1 97 ? -1.080 -3.582 -6.666 1.00 88.88 97 PHE A CA 1
ATOM 777 C C . PHE A 1 97 ? -2.194 -3.618 -7.722 1.00 88.88 97 PHE A C 1
ATOM 779 O O . PHE A 1 97 ? -2.879 -4.624 -7.869 1.00 88.88 97 PHE A O 1
ATOM 786 N N . GLU A 1 98 ? -2.387 -2.513 -8.434 1.00 89.31 98 GLU A N 1
ATOM 787 C CA . GLU A 1 98 ? -3.342 -2.352 -9.535 1.00 89.31 98 GLU A CA 1
ATOM 788 C C . GLU A 1 98 ? -2.622 -1.661 -10.706 1.00 89.31 98 GLU A C 1
ATOM 790 O O . GLU A 1 98 ? -1.924 -0.672 -10.490 1.00 89.31 98 GLU A O 1
ATOM 795 N N . GLY A 1 99 ? -2.775 -2.157 -11.937 1.00 80.69 99 GLY A N 1
ATOM 796 C CA . GLY A 1 99 ? -2.184 -1.561 -13.144 1.00 80.69 99 GLY A CA 1
ATOM 797 C C . GLY A 1 99 ? -2.144 -2.544 -14.318 1.00 80.69 99 GLY A C 1
ATOM 798 O O . GLY A 1 99 ? -2.155 -3.750 -14.093 1.00 80.69 99 GLY A O 1
ATOM 799 N N . GLU A 1 100 ? -2.094 -2.044 -15.559 1.00 60.50 100 GLU A N 1
ATOM 800 C CA . GLU A 1 100 ? -2.228 -2.861 -16.787 1.00 60.50 100 GLU A CA 1
ATOM 801 C C . GLU A 1 100 ? -1.147 -3.944 -16.960 1.00 60.50 100 GLU A C 1
ATOM 803 O O . GLU A 1 100 ? -1.394 -4.949 -17.621 1.00 60.50 100 GLU A O 1
ATOM 808 N N . GLU A 1 101 ? 0.020 -3.782 -16.330 1.00 61.25 101 GLU A N 1
ATOM 809 C CA . GLU A 1 101 ? 1.116 -4.763 -16.371 1.00 61.25 101 GLU A CA 1
ATOM 810 C C . GLU A 1 101 ? 1.455 -5.377 -15.010 1.00 61.25 101 GLU A C 1
ATOM 812 O O . GLU A 1 101 ? 2.309 -6.259 -14.935 1.00 61.25 101 GLU A O 1
ATOM 817 N N . ALA A 1 102 ? 0.788 -4.956 -13.930 1.00 54.81 102 ALA A N 1
ATOM 818 C CA . ALA A 1 102 ? 1.001 -5.561 -12.625 1.00 54.81 102 ALA A CA 1
ATOM 819 C C . ALA A 1 102 ? 0.470 -6.998 -12.687 1.00 54.81 102 ALA A C 1
ATOM 821 O O . ALA A 1 102 ? -0.732 -7.224 -12.602 1.00 54.81 102 ALA A O 1
ATOM 822 N N . GLY A 1 103 ? 1.361 -7.980 -12.851 1.00 49.38 103 GLY A N 1
ATOM 823 C CA . GLY A 1 103 ? 1.053 -9.419 -12.860 1.00 49.38 103 GLY A CA 1
ATOM 824 C C . GLY A 1 103 ? 0.557 -9.963 -11.511 1.00 49.38 103 GLY A C 1
ATOM 825 O O . GLY A 1 103 ? 0.896 -11.080 -11.128 1.00 49.38 103 GLY A O 1
ATOM 826 N N . TYR A 1 104 ? -0.200 -9.155 -10.774 1.00 47.88 104 TYR A N 1
ATOM 827 C CA . TYR A 1 104 ? -0.784 -9.410 -9.474 1.00 47.88 104 TYR A CA 1
ATOM 828 C C . TYR A 1 104 ? -2.249 -8.970 -9.522 1.00 47.88 104 TYR A C 1
ATOM 830 O O . TYR A 1 104 ? -2.577 -7.816 -9.258 1.00 47.88 104 TYR A O 1
ATOM 838 N N . ASP A 1 105 ? -3.139 -9.908 -9.841 1.00 39.97 105 ASP A N 1
ATOM 839 C CA . ASP A 1 105 ? -4.554 -9.735 -9.531 1.00 39.97 105 ASP A CA 1
ATOM 840 C C . ASP A 1 105 ? -4.684 -9.611 -8.006 1.00 39.97 105 ASP A C 1
ATOM 842 O O . ASP A 1 105 ? -4.220 -10.478 -7.256 1.00 39.97 105 ASP A O 1
ATOM 846 N N . ALA A 1 106 ? -5.277 -8.510 -7.540 1.00 41.00 106 ALA A N 1
ATOM 847 C CA . ALA A 1 106 ? -5.600 -8.318 -6.132 1.00 41.00 106 ALA A CA 1
ATOM 848 C C . ALA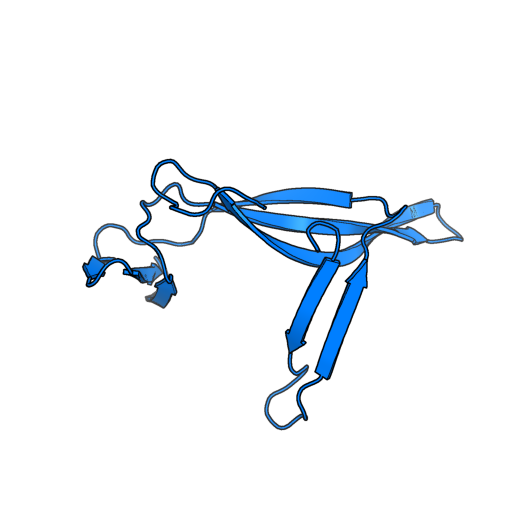 A 1 106 ? -6.397 -9.535 -5.618 1.00 41.00 106 ALA A C 1
ATOM 850 O O . ALA A 1 106 ? -7.407 -9.923 -6.208 1.00 41.00 106 ALA A O 1
ATOM 851 N N . ILE A 1 107 ? -5.890 -10.172 -4.556 1.00 38.53 107 ILE A N 1
ATOM 852 C CA . ILE A 1 107 ? -6.388 -11.455 -4.025 1.00 38.53 107 ILE A CA 1
ATOM 853 C C . ILE A 1 107 ? -7.766 -11.298 -3.384 1.00 38.53 107 ILE A C 1
ATOM 855 O O . ILE A 1 107 ? -7.933 -10.364 -2.567 1.00 38.53 107 ILE A O 1
#

Secondary structure (DSSP, 8-state):
-TTEEEEEE-SSTTSPPEEEEEE-TT-EEEEEEEE----TTT-EEETTEEEEE-TTS-EEEESS---TT-EEEEEEEEEE-TTT--EEEEEEEEEEEESTT------